Protein AF-V9ECY2-F1 (afdb_monomer)

Radius of gyration: 22.43 Å; Cα contacts (8 Å, |Δi|>4): 32; chains: 1; bounding box: 67×14×41 Å

Solvent-accessible surface area (backbone atoms only — not comparable to full-atom values): 3781 Å² total; per-residue (Å²): 139,81,86,81,80,78,79,76,82,78,74,90,67,86,86,76,85,90,80,83,49,75,43,56,63,62,39,34,73,72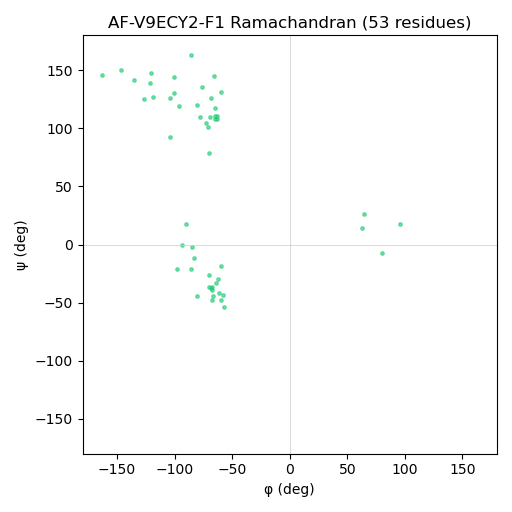,61,72,33,71,67,56,41,51,56,70,45,59,92,46,59,49,47,60,53,70,42,63,69,90,118

Secondary structure (DSSP, 8-state):
-----------------------HHHHHHHHSSHHHHHHHTTT-SB-TTSPBTT-

pLDDT: mean 85.43, std 14.63, range [48.25, 98.38]

Sequence (55 aa):
MVPVARKAVATDKVVSIYSQADMLTPMLNLLGSLEDVSCAFYKARVTPDCRFVGA

Structure (mmCIF, N/CA/C/O backbone):
data_AF-V9ECY2-F1
#
_entry.id   AF-V9ECY2-F1
#
loop_
_atom_site.group_PDB
_atom_site.id
_atom_site.type_symbol
_atom_site.label_atom_id
_atom_site.label_alt_id
_atom_site.label_comp_id
_atom_site.label_asym_id
_atom_site.label_entity_id
_atom_site.label_seq_id
_atom_site.pdbx_PDB_ins_code
_atom_site.Cartn_x
_atom_site.Cartn_y
_atom_site.Cartn_z
_atom_site.occupancy
_atom_site.B_iso_or_equiv
_atom_site.auth_seq_id
_atom_site.auth_comp_id
_atom_site.auth_asym_id
_atom_site.auth_atom_id
_atom_site.pdbx_PDB_model_num
ATOM 1 N N . MET A 1 1 ? 59.813 4.120 -29.165 1.00 48.25 1 MET A N 1
ATOM 2 C CA . MET A 1 1 ? 58.361 4.140 -29.442 1.00 48.25 1 MET A CA 1
ATOM 3 C C . MET A 1 1 ? 57.655 3.759 -28.150 1.00 48.25 1 MET A C 1
ATOM 5 O O . MET A 1 1 ? 57.830 2.635 -27.707 1.00 48.25 1 MET A O 1
ATOM 9 N N . VAL A 1 2 ? 57.000 4.707 -27.475 1.00 51.34 2 VAL A N 1
ATOM 10 C CA . VAL A 1 2 ? 56.341 4.472 -26.174 1.00 51.34 2 VAL A CA 1
ATOM 11 C C . VAL A 1 2 ? 54.841 4.298 -26.438 1.00 51.34 2 VAL A C 1
ATOM 13 O O . VAL A 1 2 ? 54.291 5.116 -27.178 1.00 51.34 2 VAL A O 1
ATOM 16 N N . PRO A 1 3 ? 54.165 3.257 -25.922 1.00 55.69 3 PRO A N 1
ATOM 17 C CA . PRO A 1 3 ? 52.743 3.070 -26.183 1.00 55.69 3 PRO A CA 1
ATOM 18 C C . PRO A 1 3 ? 51.934 4.168 -25.485 1.00 55.69 3 PRO A C 1
ATOM 20 O O . PRO A 1 3 ? 52.053 4.376 -24.279 1.00 55.69 3 PRO A O 1
ATOM 23 N N . VAL A 1 4 ? 51.093 4.873 -26.247 1.00 61.31 4 VAL A N 1
ATOM 24 C CA . VAL A 1 4 ? 50.091 5.783 -25.686 1.00 61.31 4 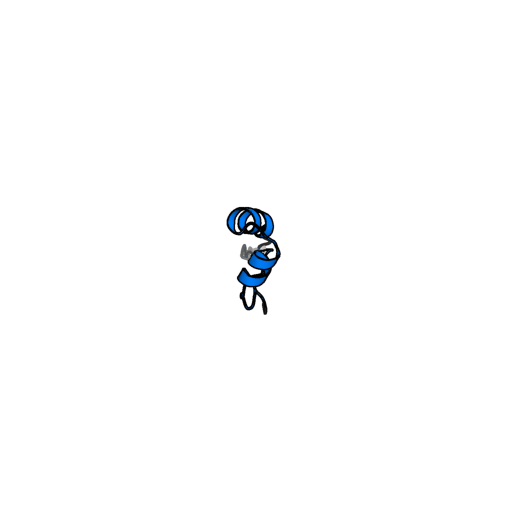VAL A CA 1
ATOM 25 C C . VAL A 1 4 ? 48.989 4.938 -25.050 1.00 61.31 4 VAL A C 1
ATOM 27 O O . VAL A 1 4 ? 48.181 4.309 -25.735 1.00 61.31 4 VAL A O 1
ATOM 30 N N . ALA A 1 5 ? 48.982 4.875 -23.721 1.00 63.66 5 ALA A N 1
ATOM 31 C CA . ALA A 1 5 ? 47.903 4.245 -22.979 1.00 63.66 5 ALA A CA 1
ATOM 32 C C . ALA A 1 5 ? 46.610 5.029 -23.246 1.00 63.66 5 ALA A C 1
ATOM 34 O O . ALA A 1 5 ? 46.438 6.160 -22.787 1.00 63.66 5 ALA A O 1
ATOM 35 N N . ARG A 1 6 ? 45.691 4.444 -24.021 1.00 63.66 6 ARG A N 1
ATOM 36 C CA . ARG A 1 6 ? 44.338 4.986 -24.157 1.00 63.66 6 ARG A CA 1
ATOM 37 C C . ARG A 1 6 ? 43.634 4.782 -22.821 1.00 63.66 6 ARG A C 1
ATOM 39 O O . ARG A 1 6 ? 43.332 3.654 -22.445 1.00 63.66 6 ARG A O 1
ATOM 46 N N . LYS A 1 7 ? 43.390 5.873 -22.095 1.00 60.88 7 LYS A N 1
ATOM 47 C CA . LYS A 1 7 ? 42.544 5.860 -20.901 1.00 60.88 7 LYS A CA 1
ATOM 48 C C . LYS A 1 7 ? 41.128 5.500 -21.354 1.0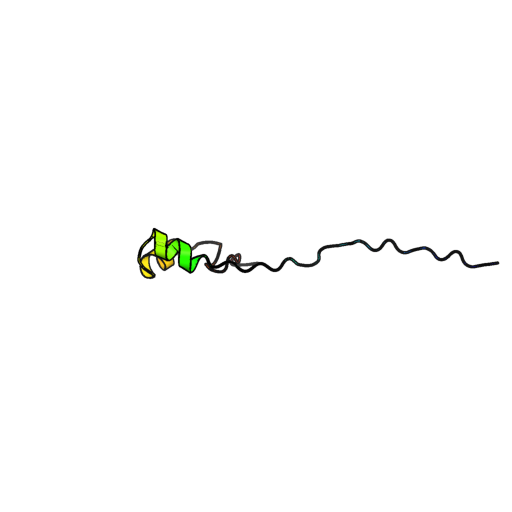0 60.88 7 LYS A C 1
ATOM 50 O O . LYS A 1 7 ? 40.484 6.288 -22.041 1.00 60.88 7 LYS A O 1
ATOM 55 N N . ALA A 1 8 ? 40.676 4.289 -21.036 1.00 66.44 8 ALA A N 1
ATOM 56 C CA . ALA A 1 8 ? 39.291 3.902 -21.257 1.00 66.44 8 ALA A CA 1
ATOM 57 C C . ALA A 1 8 ? 38.390 4.855 -20.457 1.00 66.44 8 ALA A C 1
ATOM 59 O O . ALA A 1 8 ? 38.652 5.120 -19.281 1.00 66.44 8 ALA A O 1
ATOM 60 N N . VAL A 1 9 ? 37.360 5.404 -21.102 1.00 65.31 9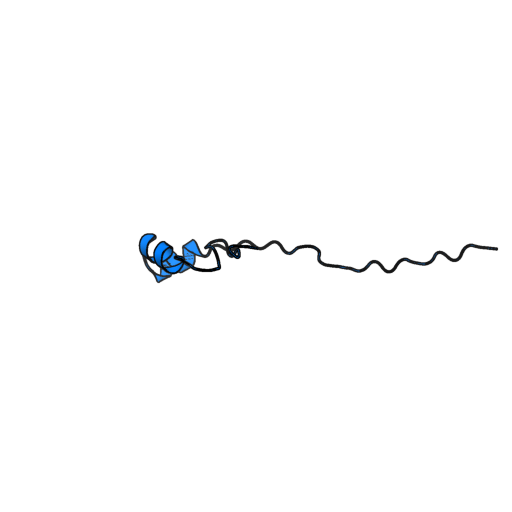 VAL A N 1
ATOM 61 C CA . VAL A 1 9 ? 36.362 6.228 -20.421 1.00 65.31 9 VAL A CA 1
ATOM 62 C C . VAL A 1 9 ? 35.523 5.299 -19.546 1.00 65.31 9 VAL A C 1
ATOM 64 O O . VAL A 1 9 ? 34.685 4.540 -20.030 1.00 65.31 9 VAL A O 1
ATOM 67 N N . ALA A 1 10 ? 35.807 5.285 -18.245 1.00 66.88 10 ALA A N 1
ATOM 68 C CA . ALA A 1 10 ? 34.943 4.620 -17.285 1.00 66.88 10 ALA A CA 1
ATOM 69 C C . ALA A 1 10 ? 33.601 5.355 -17.323 1.00 66.88 10 ALA A C 1
ATOM 71 O O . ALA A 1 10 ? 33.521 6.534 -16.980 1.00 66.88 10 ALA A O 1
ATOM 72 N N . THR A 1 11 ? 32.564 4.697 -17.839 1.00 68.81 11 THR A N 1
ATOM 73 C CA . THR A 1 11 ? 31.218 5.254 -17.748 1.00 68.81 11 THR A CA 1
ATOM 74 C C . THR A 1 11 ? 30.744 4.992 -16.331 1.00 68.81 11 THR A C 1
ATOM 76 O O . THR A 1 11 ? 30.514 3.838 -15.975 1.00 68.81 11 THR A O 1
ATOM 79 N N . ASP A 1 12 ? 30.642 6.043 -15.525 1.00 71.62 12 ASP A N 1
ATOM 80 C CA . ASP A 1 12 ? 30.083 5.983 -14.175 1.00 71.62 12 ASP A CA 1
ATOM 81 C C . ASP A 1 12 ? 28.567 5.749 -14.306 1.00 71.62 12 ASP A C 1
ATOM 83 O O . ASP A 1 12 ? 27.757 6.673 -14.360 1.00 71.62 12 ASP A O 1
ATOM 87 N N . LYS A 1 13 ? 28.183 4.494 -14.563 1.00 79.38 13 LYS A N 1
ATOM 88 C CA . LYS A 1 13 ? 26.783 4.096 -14.713 1.00 79.38 13 LYS A CA 1
ATOM 89 C C . LYS A 1 13 ? 26.299 3.555 -13.382 1.00 79.38 13 LYS A C 1
ATOM 91 O O . LYS A 1 13 ? 26.793 2.534 -12.910 1.00 79.38 13 LYS A O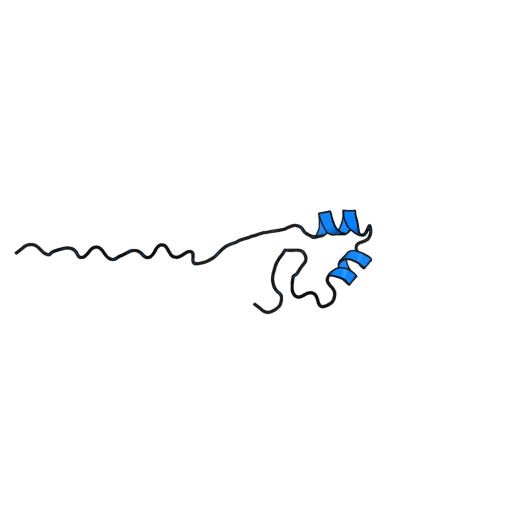 1
ATOM 96 N N . VAL A 1 14 ? 25.280 4.198 -12.822 1.00 83.81 14 VAL A N 1
ATOM 97 C CA . VAL A 1 14 ? 24.491 3.604 -11.743 1.00 83.81 14 VAL A CA 1
ATOM 98 C C . VAL A 1 14 ? 23.776 2.382 -12.317 1.00 83.81 14 VAL A C 1
ATOM 100 O O . VAL A 1 14 ? 22.901 2.507 -13.170 1.00 83.81 14 VAL A O 1
ATOM 103 N N . VAL A 1 15 ? 24.192 1.196 -11.879 1.00 85.56 15 VAL A N 1
ATOM 104 C CA . VAL A 1 15 ?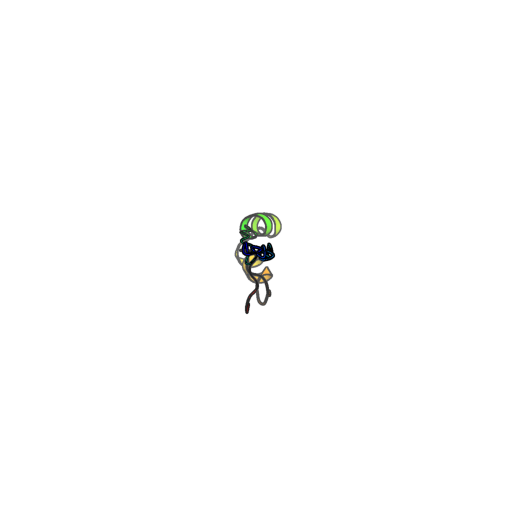 23.644 -0.091 -12.343 1.00 85.56 15 VAL A CA 1
ATOM 105 C C . VAL A 1 15 ? 22.393 -0.514 -11.575 1.00 85.56 15 VAL A C 1
ATOM 107 O O . VAL A 1 15 ? 21.614 -1.321 -12.071 1.00 85.56 15 VAL A O 1
ATOM 110 N N . SER A 1 16 ? 22.191 0.027 -10.373 1.00 81.44 16 SER A N 1
ATOM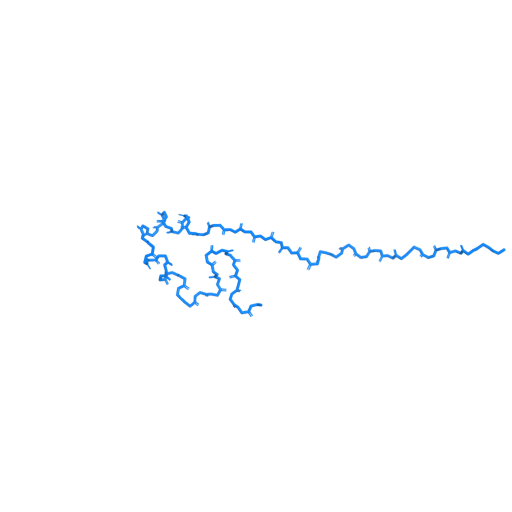 111 C CA . SER A 1 16 ? 21.061 -0.314 -9.509 1.00 81.44 16 SER A CA 1
ATOM 112 C C . SER A 1 16 ? 20.872 0.732 -8.417 1.00 81.44 16 SER A C 1
ATOM 114 O O . SER A 1 16 ? 21.854 1.246 -7.881 1.00 81.44 16 SER A O 1
ATOM 116 N N . ILE A 1 17 ? 19.622 0.979 -8.036 1.00 81.69 17 ILE A N 1
ATOM 117 C CA . ILE A 1 17 ? 19.256 1.768 -6.859 1.00 81.69 17 ILE A CA 1
ATOM 118 C C . ILE A 1 17 ? 18.475 0.846 -5.929 1.00 81.69 17 ILE A C 1
ATOM 120 O O . ILE A 1 17 ? 17.497 0.231 -6.349 1.00 81.69 17 ILE A O 1
ATOM 124 N N . TYR A 1 18 ? 18.907 0.759 -4.674 1.00 84.00 18 TYR A N 1
ATOM 125 C CA . TYR A 1 18 ? 18.189 0.040 -3.628 1.00 84.00 18 TYR A CA 1
ATOM 126 C C . TYR A 1 18 ? 17.490 1.054 -2.733 1.00 84.00 18 TYR A C 1
ATOM 128 O O . TYR A 1 18 ? 18.117 1.977 -2.218 1.00 84.00 18 TYR A O 1
ATOM 136 N N . SER A 1 19 ? 16.185 0.883 -2.562 1.00 82.25 19 SER A N 1
ATOM 137 C CA . SER A 1 19 ? 15.372 1.683 -1.656 1.00 82.25 19 SER A CA 1
ATOM 138 C C . SER A 1 19 ? 14.452 0.752 -0.878 1.00 82.25 19 SER A C 1
ATOM 140 O O . SER A 1 19 ? 13.955 -0.233 -1.423 1.00 82.25 19 SER A O 1
ATOM 142 N N . GLN A 1 20 ? 14.264 1.055 0.401 1.00 86.88 20 GLN A N 1
ATOM 143 C CA . GLN A 1 20 ? 13.328 0.375 1.282 1.00 86.88 20 GLN A CA 1
ATOM 144 C C . GLN A 1 20 ? 12.437 1.449 1.894 1.00 86.88 20 GLN A C 1
ATOM 146 O O . GLN A 1 20 ? 12.944 2.408 2.477 1.00 86.88 20 GLN A O 1
ATOM 151 N N . ALA A 1 21 ? 11.126 1.295 1.753 1.00 90.06 21 ALA A N 1
ATOM 152 C CA . ALA A 1 21 ? 10.159 2.146 2.426 1.00 90.06 21 ALA A CA 1
ATOM 153 C C . ALA A 1 21 ? 9.259 1.295 3.313 1.00 90.06 21 ALA A C 1
ATOM 155 O O . ALA A 1 21 ? 8.953 0.151 2.983 1.00 90.06 21 ALA A O 1
ATOM 156 N N . ASP A 1 22 ? 8.824 1.879 4.422 1.00 93.69 22 ASP A N 1
ATOM 157 C CA . ASP A 1 22 ? 7.767 1.332 5.258 1.00 93.69 22 ASP A CA 1
ATOM 158 C C . ASP A 1 22 ? 6.488 2.136 5.008 1.00 93.69 22 ASP A C 1
ATOM 160 O O . ASP A 1 22 ? 6.272 3.185 5.618 1.00 93.69 22 ASP A O 1
ATOM 164 N N . MET A 1 23 ? 5.653 1.675 4.071 1.00 95.69 23 MET A N 1
ATOM 165 C CA . MET A 1 23 ? 4.326 2.266 3.868 1.00 95.69 23 MET A CA 1
ATOM 166 C C . MET A 1 23 ? 3.284 1.704 4.839 1.00 95.69 23 MET A C 1
ATOM 168 O O . MET A 1 23 ? 2.205 2.282 4.940 1.00 95.69 23 MET A O 1
ATOM 172 N N . LEU A 1 24 ? 3.572 0.621 5.572 1.00 96.12 24 LEU A N 1
ATOM 173 C CA . LEU A 1 24 ? 2.603 0.042 6.503 1.00 96.12 24 LEU A CA 1
ATOM 174 C C . LEU A 1 24 ? 2.349 0.978 7.680 1.00 96.12 24 LEU A C 1
ATOM 176 O O . LEU A 1 24 ? 1.192 1.263 7.970 1.00 96.12 24 LEU A O 1
ATOM 180 N N . THR A 1 25 ? 3.399 1.512 8.307 1.00 96.50 25 THR A N 1
ATOM 181 C CA . THR A 1 25 ? 3.254 2.439 9.441 1.00 96.50 25 THR A CA 1
ATOM 182 C C . THR A 1 25 ? 2.418 3.686 9.109 1.00 96.50 25 THR A C 1
ATOM 184 O O . THR A 1 25 ? 1.440 3.944 9.815 1.00 96.50 25 THR A O 1
ATOM 187 N N . PRO A 1 26 ? 2.714 4.471 8.051 1.00 97.06 26 PRO A N 1
ATOM 188 C CA . PRO A 1 26 ? 1.912 5.651 7.734 1.00 97.06 26 PRO A CA 1
ATOM 189 C C . PRO A 1 26 ? 0.494 5.299 7.271 1.00 97.06 26 PRO A C 1
ATOM 191 O O . PRO A 1 26 ? -0.444 6.006 7.632 1.00 97.06 26 PRO A O 1
ATOM 194 N N . MET A 1 27 ? 0.310 4.207 6.519 1.00 98.06 27 MET A N 1
ATOM 195 C CA . MET A 1 27 ? -1.022 3.797 6.065 1.00 98.06 27 MET A CA 1
ATOM 196 C C . MET A 1 27 ? -1.877 3.282 7.224 1.00 98.06 27 MET A C 1
ATOM 198 O O . MET A 1 27 ? -3.065 3.582 7.274 1.00 98.06 27 MET A O 1
ATOM 202 N N . LEU A 1 28 ? -1.284 2.578 8.191 1.00 98.06 28 LEU A N 1
ATOM 203 C CA . LEU A 1 28 ? -1.984 2.134 9.394 1.00 98.06 28 LEU A CA 1
ATOM 204 C C . LEU A 1 28 ? -2.367 3.319 10.289 1.00 98.06 28 LEU A C 1
ATOM 206 O O . LEU A 1 28 ? -3.481 3.351 10.800 1.00 98.06 28 LEU A O 1
ATOM 210 N N . ASN A 1 29 ? -1.495 4.324 10.423 1.00 98.31 29 ASN A N 1
ATOM 211 C CA . ASN A 1 29 ? -1.822 5.560 11.143 1.00 98.31 29 ASN A CA 1
ATOM 212 C C . ASN A 1 29 ? -2.947 6.358 10.462 1.00 98.31 29 ASN A C 1
ATOM 214 O O . ASN A 1 29 ? -3.721 7.025 11.143 1.00 98.31 29 ASN A O 1
ATOM 218 N N . LEU A 1 30 ? -3.026 6.306 9.128 1.00 98.25 30 LEU A N 1
ATOM 219 C CA . LEU A 1 30 ? -4.032 7.020 8.344 1.00 98.25 30 LEU A CA 1
ATOM 220 C C . LEU A 1 30 ? -5.389 6.300 8.320 1.00 98.25 30 LEU A C 1
ATOM 222 O O . LEU A 1 30 ? -6.423 6.949 8.441 1.00 98.25 30 LEU A O 1
ATOM 226 N N . LEU A 1 31 ? -5.382 4.980 8.121 1.00 98.12 31 LEU A N 1
ATOM 227 C CA . LEU A 1 31 ? -6.586 4.175 7.889 1.00 98.12 31 LEU A CA 1
ATOM 228 C C . LEU A 1 31 ? -7.092 3.475 9.156 1.00 98.12 31 LEU A C 1
ATOM 230 O O . LEU A 1 31 ? -8.259 3.112 9.229 1.00 98.12 31 LEU A O 1
ATOM 234 N N . GLY A 1 32 ? -6.239 3.293 10.164 1.00 97.94 32 GLY A N 1
ATOM 235 C CA . GLY A 1 32 ? -6.616 2.759 11.473 1.00 97.94 32 GLY A CA 1
ATOM 236 C C . GLY A 1 32 ? -6.759 1.237 11.554 1.00 97.94 32 GLY A C 1
ATOM 237 O O . GLY A 1 32 ? -6.905 0.714 12.657 1.00 97.94 32 GLY A O 1
ATOM 238 N N . SER A 1 33 ? -6.684 0.505 10.436 1.00 98.25 33 SER A N 1
ATOM 239 C CA . SER A 1 33 ? -6.754 -0.962 10.432 1.00 98.25 33 SER A CA 1
ATOM 240 C C . SER A 1 33 ? -5.898 -1.597 9.331 1.00 98.25 33 SER A C 1
ATOM 242 O O . SER A 1 33 ? -5.700 -1.024 8.261 1.00 98.25 33 SER A O 1
ATOM 244 N N . LEU A 1 34 ? -5.392 -2.811 9.575 1.00 97.50 34 LEU A N 1
ATOM 245 C CA . LEU A 1 34 ? -4.641 -3.568 8.565 1.00 97.50 34 LEU A CA 1
ATOM 246 C C . LEU A 1 34 ? -5.532 -4.071 7.419 1.00 97.50 34 LEU A C 1
ATOM 248 O O . LEU A 1 34 ? -5.038 -4.253 6.308 1.00 97.50 34 LEU A O 1
ATOM 252 N N . GLU A 1 35 ? -6.826 -4.278 7.665 1.00 98.38 35 GLU A N 1
ATOM 253 C CA . GLU A 1 35 ? -7.797 -4.652 6.630 1.00 98.38 35 GLU A CA 1
ATOM 254 C C . GLU A 1 35 ? -8.007 -3.520 5.623 1.00 98.38 35 GLU A C 1
ATOM 256 O O . GLU A 1 35 ? -7.938 -3.758 4.415 1.00 98.38 35 GLU A O 1
ATOM 261 N N . ASP A 1 36 ? -8.144 -2.281 6.093 1.00 98.31 36 ASP A N 1
ATOM 262 C CA . ASP A 1 36 ? -8.270 -1.116 5.213 1.00 98.31 36 ASP A CA 1
ATOM 263 C C . ASP A 1 36 ? -6.966 -0.834 4.462 1.00 98.31 36 ASP A C 1
ATOM 265 O O . ASP A 1 36 ? -6.988 -0.515 3.270 1.00 98.31 36 ASP A O 1
ATOM 269 N N . VAL A 1 37 ? -5.814 -1.029 5.117 1.00 97.69 37 VAL A N 1
ATOM 270 C CA . VAL A 1 37 ? -4.504 -0.983 4.449 1.00 97.69 37 VAL A CA 1
ATOM 271 C C . VAL A 1 37 ? -4.434 -2.045 3.349 1.00 97.69 37 VAL A C 1
ATOM 273 O O . VAL A 1 37 ? -4.079 -1.725 2.218 1.00 97.69 37 VAL A O 1
ATOM 276 N N . SER A 1 38 ? -4.820 -3.292 3.630 1.00 96.88 38 SER A N 1
ATOM 277 C CA . SER A 1 38 ? -4.847 -4.370 2.632 1.00 96.88 38 SER A CA 1
ATOM 278 C C . SER A 1 38 ? -5.739 -4.018 1.436 1.00 96.88 38 SER A C 1
ATOM 280 O O . SER A 1 38 ? -5.331 -4.184 0.284 1.00 96.88 38 SER A O 1
ATOM 282 N N . CYS A 1 39 ? -6.915 -3.445 1.703 1.00 97.94 39 CYS A N 1
ATOM 283 C CA . CYS A 1 39 ? -7.835 -2.968 0.677 1.00 97.94 39 CYS A CA 1
ATOM 284 C C . CYS A 1 39 ? -7.216 -1.853 -0.185 1.00 97.94 39 CYS A C 1
ATOM 286 O O . CYS A 1 39 ? -7.328 -1.894 -1.410 1.00 97.94 39 CYS A O 1
ATOM 288 N N . ALA A 1 40 ? -6.486 -0.908 0.419 1.00 96.75 40 ALA A N 1
ATOM 289 C CA . ALA A 1 40 ? -5.813 0.176 -0.304 1.00 96.75 40 ALA A CA 1
ATOM 290 C C . ALA A 1 40 ? -4.737 -0.325 -1.287 1.00 96.75 40 ALA A C 1
ATOM 292 O O . ALA A 1 40 ? -4.506 0.298 -2.325 1.00 96.75 40 ALA A O 1
ATOM 293 N N . PHE A 1 41 ? -4.107 -1.465 -0.993 1.00 96.69 41 PHE A N 1
ATOM 294 C CA . PHE A 1 41 ? -3.139 -2.108 -1.885 1.00 96.69 41 PHE A CA 1
ATOM 295 C C . PHE A 1 41 ? -3.761 -3.181 -2.796 1.00 96.69 41 PHE A C 1
ATOM 297 O O . PHE A 1 41 ? -3.064 -3.764 -3.633 1.00 96.69 41 PHE A O 1
ATOM 304 N N . TYR A 1 42 ? -5.070 -3.437 -2.707 1.00 96.88 42 TYR A N 1
ATOM 305 C CA . TYR A 1 42 ? -5.736 -4.398 -3.579 1.00 96.88 42 TYR A CA 1
ATOM 306 C C . TYR A 1 42 ? -5.696 -3.920 -5.037 1.00 96.88 42 TYR A C 1
ATOM 308 O O . TYR A 1 42 ? -6.244 -2.877 -5.389 1.00 96.88 42 TYR A O 1
ATOM 316 N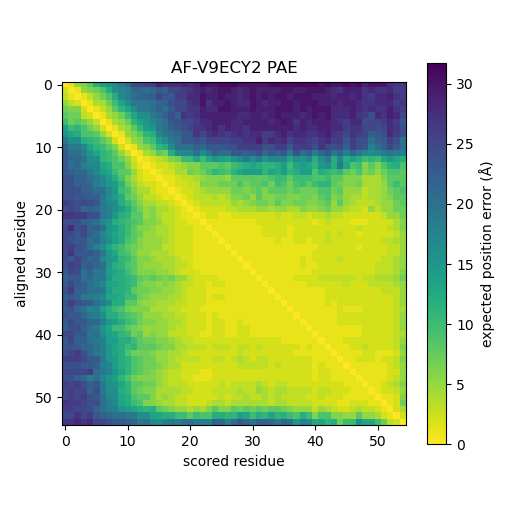 N . LYS A 1 43 ? -5.033 -4.702 -5.902 1.00 95.56 43 LYS A N 1
ATOM 317 C CA . LYS A 1 43 ? -4.729 -4.358 -7.309 1.00 95.56 43 LYS A CA 1
ATOM 318 C C . LYS A 1 43 ? -3.824 -3.127 -7.486 1.00 95.56 43 LYS A C 1
ATOM 320 O O . LYS A 1 43 ? -3.693 -2.632 -8.609 1.00 95.56 43 LYS A O 1
ATOM 325 N N . ALA A 1 44 ? -3.171 -2.650 -6.426 1.00 95.69 44 ALA A N 1
ATOM 326 C CA . ALA A 1 44 ? -2.142 -1.631 -6.554 1.00 95.69 44 ALA A CA 1
ATOM 327 C C . ALA A 1 44 ? -0.936 -2.190 -7.322 1.00 95.69 44 ALA A C 1
ATOM 329 O O . ALA A 1 44 ? -0.577 -3.362 -7.205 1.00 95.69 44 ALA A O 1
ATOM 330 N N . ARG A 1 45 ? -0.290 -1.335 -8.121 1.00 95.12 45 ARG A N 1
ATOM 331 C CA . ARG A 1 45 ? 0.950 -1.692 -8.832 1.00 95.12 45 ARG A CA 1
ATOM 332 C C . ARG A 1 45 ? 2.202 -1.498 -7.988 1.00 95.12 45 ARG A C 1
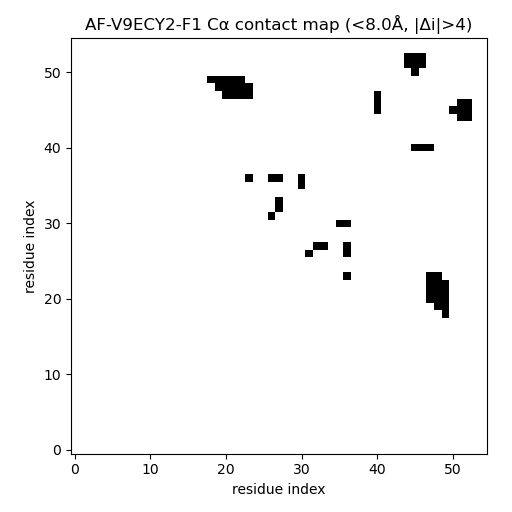ATOM 334 O O . ARG A 1 45 ? 3.291 -1.772 -8.477 1.00 95.12 45 ARG A O 1
ATOM 341 N N . VAL A 1 46 ? 2.046 -1.011 -6.762 1.00 93.50 46 VAL A N 1
ATOM 342 C CA . VAL A 1 46 ? 3.116 -0.840 -5.786 1.00 93.50 46 VAL A CA 1
ATOM 343 C C . VAL A 1 46 ? 2.770 -1.648 -4.543 1.00 93.50 46 VAL A C 1
ATOM 345 O O . VAL A 1 46 ? 1.609 -1.685 -4.138 1.00 93.50 46 VAL A O 1
ATOM 348 N N . THR A 1 47 ? 3.753 -2.320 -3.965 1.00 93.88 47 THR A N 1
ATOM 349 C CA . THR A 1 47 ? 3.622 -3.033 -2.697 1.00 93.88 47 THR A CA 1
ATOM 350 C C . THR A 1 47 ? 3.875 -2.085 -1.516 1.00 93.88 47 THR A C 1
ATOM 352 O O . THR A 1 47 ? 4.486 -1.028 -1.698 1.00 93.88 47 THR A O 1
ATOM 355 N N . PRO A 1 48 ? 3.465 -2.448 -0.288 1.00 94.56 48 PRO A N 1
ATOM 356 C CA . PRO A 1 48 ? 3.749 -1.643 0.904 1.00 94.56 48 PRO A CA 1
ATOM 357 C C . PRO A 1 48 ? 5.246 -1.419 1.191 1.00 94.56 48 PRO A C 1
ATOM 359 O O . PRO A 1 48 ? 5.604 -0.493 1.913 1.00 94.56 48 PRO A O 1
ATOM 362 N N . ASP A 1 49 ? 6.131 -2.239 0.619 1.00 92.31 49 ASP A N 1
ATOM 363 C CA . ASP A 1 49 ? 7.587 -2.070 0.664 1.00 92.31 49 ASP A CA 1
ATOM 364 C C . ASP A 1 49 ? 8.150 -1.224 -0.500 1.00 92.31 49 ASP A C 1
ATOM 366 O O . ASP A 1 49 ? 9.356 -1.236 -0.757 1.00 92.31 49 ASP A O 1
ATOM 370 N N . CYS A 1 50 ? 7.295 -0.452 -1.186 1.00 90.81 50 CYS A N 1
ATOM 371 C CA . CYS A 1 50 ? 7.643 0.435 -2.304 1.00 90.81 50 CYS A CA 1
ATOM 372 C C . CYS A 1 50 ? 8.173 -0.269 -3.565 1.00 90.81 50 CYS A C 1
ATOM 374 O O . CYS A 1 50 ? 8.905 0.339 -4.351 1.00 90.81 50 CYS A O 1
ATOM 376 N N . ARG A 1 51 ? 7.806 -1.532 -3.809 1.00 90.44 51 ARG A N 1
ATOM 377 C CA . ARG A 1 51 ? 8.212 -2.246 -5.032 1.00 90.44 51 ARG A CA 1
ATOM 378 C C . ARG A 1 51 ? 7.101 -2.277 -6.057 1.00 90.44 51 ARG A C 1
ATOM 380 O O . ARG A 1 51 ? 5.934 -2.424 -5.713 1.00 90.44 51 ARG A O 1
ATOM 387 N N . PHE A 1 52 ? 7.463 -2.185 -7.331 1.00 90.06 52 PHE A N 1
ATOM 388 C CA . PHE A 1 52 ? 6.498 -2.374 -8.406 1.00 90.06 52 PHE A CA 1
ATOM 389 C C . PHE A 1 52 ? 6.176 -3.857 -8.594 1.00 90.06 52 PHE A C 1
ATOM 391 O O . PHE A 1 52 ? 7.070 -4.701 -8.621 1.00 90.06 52 PHE A O 1
ATOM 398 N N . VAL A 1 53 ? 4.894 -4.174 -8.754 1.00 88.62 53 VAL A N 1
ATOM 399 C CA . VAL A 1 53 ? 4.444 -5.528 -9.091 1.00 88.62 53 VAL A CA 1
ATOM 400 C C . VAL A 1 53 ? 4.624 -5.740 -10.598 1.00 88.62 53 VAL A C 1
ATOM 402 O O . VAL A 1 53 ? 4.028 -5.016 -11.394 1.00 88.62 53 VAL A O 1
ATOM 405 N N . GLY A 1 54 ? 5.426 -6.738 -10.987 1.00 80.06 54 GLY A N 1
ATOM 406 C CA . GLY A 1 54 ? 5.637 -7.128 -12.391 1.00 80.06 54 GLY A CA 1
ATOM 407 C C . GLY A 1 54 ? 6.867 -6.528 -13.086 1.00 80.06 54 GLY A C 1
ATOM 408 O O . GLY A 1 54 ? 6.901 -6.529 -14.315 1.00 80.06 54 GLY A O 1
ATOM 409 N N . ALA A 1 55 ? 7.835 -6.011 -12.323 1.00 56.00 55 ALA A N 1
ATOM 410 C CA . ALA A 1 55 ? 9.169 -5.643 -12.808 1.00 56.00 55 ALA A CA 1
ATOM 411 C C . ALA A 1 55 ? 10.162 -6.807 -12.675 1.00 56.00 55 ALA A C 1
ATOM 413 O O . ALA A 1 55 ? 10.007 -7.599 -11.716 1.00 56.00 55 ALA A O 1
#

Organism: NCBI:txid1317065

Foldseek 3Di:
DDDDPDDPPDDPDPPDDDDWDQQPVVVCVVVVDVVVVVVVCVPPQADNRGDGDPD

Mean predicted aligned error: 10.16 Å